Protein AF-A0A7K2F268-F1 (afdb_monomer)

Nearest PDB structures (foldseek):
  8ova-assembly1_BL  TM=4.235E-01  e=3.526E+00  Trypanosoma brucei brucei
  8y0w-assembly1_LJ  TM=3.887E-01  e=3.322E+00  Homo sapiens
  7qep-assembly1_M1  TM=4.350E-01  e=7.632E+00  Encephalitozoon cuniculi GB-M1
  6uz7-assembly1_AJ  TM=4.025E-01  e=7.632E+00  Kluyveromyces lactis
  1hwu-assembly3_B  TM=3.675E-01  e=5.671E+00  Herbaspirillum seropedicae

Radius of gyration: 14.73 Å; Cα contacts (8 Å, |Δi|>4): 148; chains: 1; bounding box: 35×38×29 Å

Sequence (101 aa):
AANATMVDSDNVLLLRGPGFTPPPGAGEVFATVCHPADAAAFDAYAARHLGPGHALHRTEHAENDFPRLPVRTGEDARVWFGPAEPPPWPTRRLRLEPVMP

Mean predicted aligned error: 6.19 Å

Secondary structure (DSSP, 8-state):
---GGGTT-S-B--EE-PPP-PPTT-S-EEEEEE--S-HHHHHHHHHHH--GGG--EEE-------TTS-B-SS---EEEES--PPPSS-EEEEEE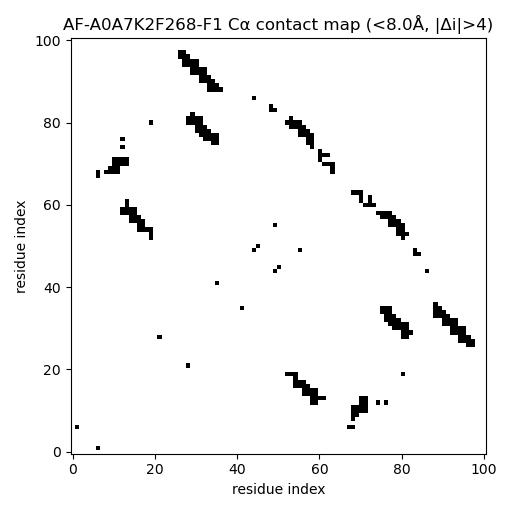-----

Solvent-accessible surface area (backbone atoms only — not comparable to full-atom values): 6400 Å² total; per-residue (Å²): 133,82,59,77,78,59,71,80,37,84,64,42,74,48,69,48,57,58,84,76,81,77,63,90,86,62,76,63,46,44,38,37,40,30,48,58,95,45,70,68,64,45,51,59,48,37,74,75,57,54,59,80,89,26,25,61,25,35,52,47,88,59,86,59,88,53,94,82,43,53,41,57,74,93,66,61,45,36,37,31,37,61,91,62,77,84,67,97,49,66,68,48,78,42,83,45,69,80,79,80,131

Foldseek 3Di:
DDDPVQLPAQEDFDKDWDDADDDPPPQKKKKKKFFDPDDVLVVVQCVVWPDVNFGKIWTDQDADPDPRYGYDHPTIMIMTIDDTDDDPTDMDMDIDGDDDD

pLDDT: mean 84.91, std 13.16, range [46.75, 97.81]

Structure (mmCIF, N/CA/C/O backbone):
data_AF-A0A7K2F268-F1
#
_entry.id   AF-A0A7K2F268-F1
#
loop_
_atom_site.group_PDB
_atom_site.id
_atom_site.type_symbol
_atom_site.label_atom_id
_atom_site.label_alt_id
_atom_site.label_comp_id
_atom_site.label_asym_id
_atom_site.label_entity_id
_atom_site.label_seq_id
_atom_site.pdbx_PDB_ins_code
_atom_site.Cartn_x
_atom_site.Cartn_y
_atom_site.Cartn_z
_atom_site.occupancy
_atom_site.B_iso_or_equiv
_atom_site.auth_seq_id
_atom_site.auth_comp_id
_atom_site.auth_asym_id
_atom_site.auth_atom_id
_atom_site.pdbx_PDB_model_num
ATOM 1 N N . ALA A 1 1 ? -7.107 -22.234 7.110 1.00 46.75 1 ALA A N 1
ATOM 2 C CA . ALA A 1 1 ? -6.900 -21.824 8.515 1.00 46.75 1 ALA A CA 1
ATOM 3 C C . ALA A 1 1 ? -6.101 -20.523 8.528 1.00 46.75 1 ALA A C 1
ATOM 5 O O . ALA A 1 1 ? -5.337 -20.309 7.598 1.00 46.75 1 ALA A O 1
ATOM 6 N N . ALA A 1 2 ? -6.307 -19.659 9.524 1.00 51.75 2 ALA A N 1
ATOM 7 C CA . ALA A 1 2 ? -5.496 -18.461 9.757 1.00 51.75 2 ALA A CA 1
ATOM 8 C C . ALA A 1 2 ? -4.066 -18.857 10.195 1.00 51.75 2 ALA A C 1
ATOM 10 O O . ALA A 1 2 ? -3.932 -19.822 10.946 1.00 51.75 2 ALA A O 1
ATOM 11 N N . ASN A 1 3 ? -3.020 -18.149 9.743 1.00 50.66 3 ASN A N 1
ATOM 12 C CA . ASN A 1 3 ? -1.640 -18.378 10.205 1.00 50.66 3 ASN A CA 1
ATOM 13 C C . ASN A 1 3 ? -1.541 -18.188 11.729 1.00 50.66 3 ASN A C 1
ATOM 15 O O . ASN A 1 3 ? -2.191 -17.297 12.269 1.00 50.66 3 ASN A O 1
ATOM 19 N N . ALA A 1 4 ? -0.711 -18.985 12.413 1.00 57.06 4 ALA A N 1
ATOM 20 C CA . ALA A 1 4 ? -0.579 -18.950 13.877 1.00 57.06 4 ALA A CA 1
ATOM 21 C C . ALA A 1 4 ? -0.228 -17.547 14.416 1.00 57.06 4 ALA A C 1
ATOM 23 O O . ALA A 1 4 ? -0.809 -17.113 15.401 1.00 57.06 4 ALA A O 1
ATOM 24 N N . THR A 1 5 ? 0.610 -16.785 13.705 1.00 58.88 5 THR A N 1
ATOM 25 C CA . THR A 1 5 ? 0.953 -15.387 14.038 1.00 58.88 5 THR A CA 1
ATOM 26 C C . THR A 1 5 ? -0.238 -14.425 13.966 1.00 58.88 5 THR A C 1
ATOM 28 O O . THR A 1 5 ? -0.237 -13.388 14.619 1.00 58.88 5 THR A O 1
ATOM 31 N N . MET A 1 6 ? -1.272 -14.744 13.182 1.00 62.31 6 MET A N 1
ATOM 32 C CA . MET A 1 6 ? -2.467 -13.900 13.103 1.00 62.31 6 MET A CA 1
ATOM 33 C C . MET A 1 6 ? -3.362 -14.048 14.334 1.00 62.31 6 MET A C 1
ATOM 35 O O . MET A 1 6 ? -4.213 -13.196 14.532 1.00 62.31 6 MET A O 1
ATOM 39 N N . VAL A 1 7 ? -3.206 -15.097 15.149 1.00 62.34 7 VAL A N 1
ATOM 40 C CA . VAL A 1 7 ? -4.063 -15.331 16.326 1.00 62.34 7 VAL A CA 1
ATOM 41 C C . VAL A 1 7 ? -3.756 -14.350 17.462 1.00 62.34 7 VAL A C 1
ATOM 43 O O . VAL A 1 7 ? -4.671 -13.983 18.189 1.00 62.34 7 VAL A O 1
ATOM 46 N N . ASP A 1 8 ? -2.517 -13.863 17.554 1.00 63.56 8 ASP A N 1
ATOM 47 C CA . ASP A 1 8 ? -2.082 -12.897 18.577 1.00 63.56 8 ASP A CA 1
ATOM 48 C C . ASP A 1 8 ? -2.311 -11.427 18.159 1.00 63.56 8 ASP A C 1
ATOM 50 O O . ASP A 1 8 ? -1.786 -10.502 18.775 1.00 63.56 8 ASP A O 1
ATOM 54 N N . SER A 1 9 ? -3.041 -11.185 17.064 1.00 66.62 9 SER A N 1
ATOM 55 C CA . SER A 1 9 ? -3.309 -9.834 16.560 1.00 66.62 9 SER A CA 1
ATOM 56 C C . SER A 1 9 ? -4.660 -9.327 17.048 1.00 66.62 9 SER A C 1
ATOM 58 O O . SER A 1 9 ? -5.696 -9.697 16.509 1.00 66.62 9 SER A O 1
ATOM 60 N N . ASP A 1 10 ? -4.655 -8.407 18.009 1.00 66.44 10 ASP A N 1
ATOM 61 C CA . ASP A 1 10 ? -5.903 -7.880 18.577 1.00 66.44 10 ASP A CA 1
ATOM 62 C C . ASP A 1 10 ? -6.699 -6.997 17.602 1.00 66.44 10 ASP A C 1
ATOM 64 O O . ASP A 1 10 ? -7.903 -6.833 17.770 1.00 66.44 10 ASP A O 1
ATOM 68 N N . ASN A 1 11 ? -6.045 -6.403 16.591 1.00 70.69 11 ASN A N 1
ATOM 69 C CA . ASN A 1 11 ? -6.687 -5.537 15.597 1.00 70.69 11 ASN A CA 1
ATOM 70 C C . ASN A 1 11 ? -5.915 -5.484 14.278 1.00 70.69 11 ASN A C 1
ATOM 72 O O . ASN A 1 11 ? -4.724 -5.154 14.258 1.00 70.69 11 ASN A O 1
ATOM 76 N N . VAL A 1 12 ? -6.621 -5.652 13.162 1.00 79.69 12 VAL A N 1
ATOM 77 C CA . VAL A 1 12 ? -6.022 -5.691 11.819 1.00 79.69 12 VAL A CA 1
ATOM 78 C C . VAL A 1 12 ? -6.564 -4.586 10.907 1.00 79.69 12 VAL A C 1
ATOM 80 O O . VAL A 1 12 ? -7.650 -4.051 11.128 1.00 79.69 12 VAL A O 1
ATOM 83 N N . LEU A 1 13 ? -5.789 -4.232 9.880 1.00 86.06 13 LEU A N 1
ATOM 84 C CA . LEU A 1 13 ? -6.235 -3.403 8.759 1.00 86.06 13 LEU A CA 1
ATOM 85 C C . LEU A 1 13 ? -6.366 -4.291 7.529 1.00 86.06 13 LEU A C 1
ATOM 87 O O . LEU A 1 13 ? -5.424 -5.007 7.184 1.00 86.06 13 LEU A O 1
ATOM 91 N N . LEU A 1 14 ? -7.514 -4.228 6.860 1.00 87.00 14 LEU A N 1
ATOM 92 C CA . LEU A 1 14 ? -7.679 -4.881 5.571 1.00 87.00 14 LEU A CA 1
ATOM 93 C C . LEU A 1 14 ? -7.005 -4.026 4.497 1.00 87.00 14 LEU A C 1
ATOM 95 O O . LEU A 1 14 ? -7.277 -2.833 4.390 1.00 87.00 14 LEU A O 1
ATOM 99 N N . LEU A 1 15 ? -6.118 -4.636 3.713 1.00 91.50 15 LEU A N 1
ATOM 100 C CA . LEU A 1 15 ? -5.386 -3.968 2.644 1.00 91.50 15 LEU A CA 1
ATOM 101 C C . LEU A 1 15 ? -5.746 -4.579 1.293 1.00 91.50 15 LEU A C 1
ATOM 103 O O . LEU A 1 15 ? -5.703 -5.797 1.123 1.00 91.50 15 LEU A O 1
ATOM 107 N N . ARG A 1 16 ? -6.006 -3.719 0.309 1.00 92.62 16 ARG A N 1
ATOM 108 C CA . ARG A 1 16 ? -6.245 -4.096 -1.082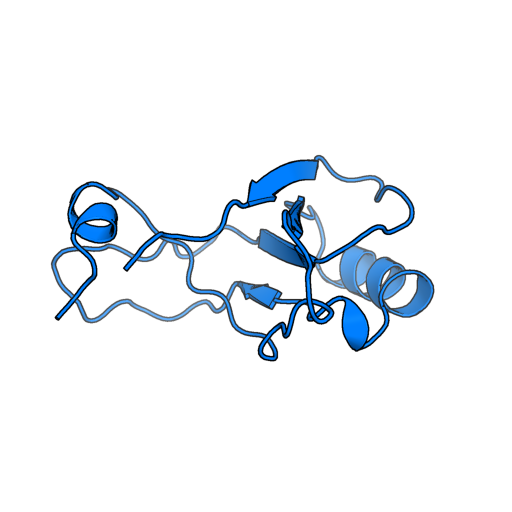 1.00 92.62 16 ARG A CA 1
ATOM 109 C C . ARG A 1 16 ? -5.171 -3.510 -1.983 1.00 92.62 16 ARG A C 1
ATOM 111 O O . ARG A 1 16 ? -4.906 -2.308 -1.960 1.00 92.62 16 ARG A O 1
ATOM 118 N N . GLY A 1 17 ? -4.557 -4.362 -2.790 1.00 94.12 17 GLY A N 1
ATOM 119 C CA . GLY A 1 17 ? -3.486 -3.996 -3.707 1.00 94.12 17 GLY A CA 1
ATOM 120 C C . GLY A 1 17 ? -3.103 -5.163 -4.615 1.00 94.12 17 GLY A C 1
ATOM 121 O O . GLY A 1 17 ? -3.643 -6.263 -4.469 1.00 94.12 17 GLY A O 1
ATOM 122 N N . PRO A 1 18 ? -2.214 -4.931 -5.590 1.00 95.31 18 PRO A N 1
ATOM 123 C CA . PRO A 1 18 ? -1.672 -5.998 -6.418 1.00 95.31 18 PRO A CA 1
ATOM 124 C C . PRO A 1 18 ? -0.687 -6.853 -5.611 1.00 95.31 18 PRO A C 1
ATOM 126 O O . PRO A 1 18 ? -0.037 -6.365 -4.690 1.00 95.31 18 PRO A O 1
ATOM 129 N N . GLY A 1 19 ? -0.515 -8.117 -6.001 1.00 92.50 19 GLY A N 1
ATOM 130 C CA . GLY A 1 19 ? 0.534 -8.956 -5.427 1.00 92.50 19 GLY A CA 1
ATOM 131 C C . GLY A 1 19 ? 1.925 -8.363 -5.674 1.00 92.50 19 GLY A C 1
ATOM 132 O O . GLY A 1 19 ? 2.209 -7.861 -6.762 1.00 92.50 19 GLY A O 1
ATOM 133 N N . PHE A 1 20 ? 2.795 -8.434 -4.667 1.00 92.00 20 PHE A N 1
ATOM 134 C CA . PHE A 1 20 ? 4.204 -8.084 -4.811 1.00 92.00 20 PHE A CA 1
ATOM 135 C C . PHE A 1 20 ? 5.032 -9.345 -5.059 1.00 92.00 20 PHE A C 1
ATOM 137 O O . PHE A 1 20 ? 4.971 -10.298 -4.283 1.00 92.00 20 PHE A O 1
ATOM 144 N N . THR A 1 21 ? 5.830 -9.340 -6.125 1.00 90.25 21 THR A N 1
ATOM 145 C CA . THR A 1 21 ? 6.812 -10.393 -6.394 1.00 90.25 21 THR A CA 1
ATOM 146 C C . THR A 1 21 ? 8.207 -9.818 -6.178 1.00 90.25 21 THR A C 1
ATOM 148 O O . THR A 1 21 ? 8.622 -8.952 -6.954 1.00 90.25 21 THR A O 1
ATOM 1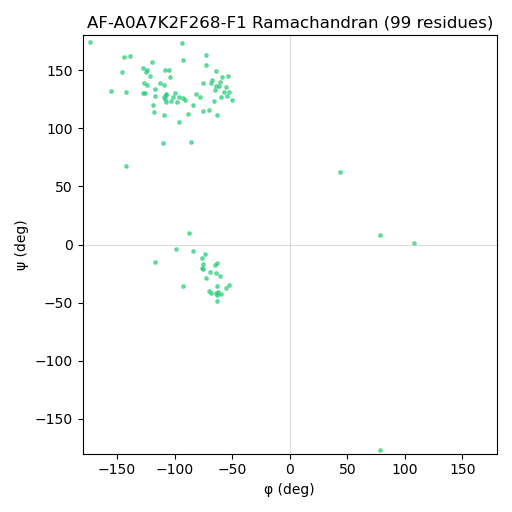51 N N . PRO A 1 22 ? 8.940 -10.259 -5.140 1.00 87.50 22 PRO A N 1
ATOM 152 C CA . PRO A 1 22 ? 10.309 -9.814 -4.954 1.00 87.50 22 PRO A CA 1
ATOM 153 C C . PRO A 1 22 ? 11.188 -10.291 -6.120 1.00 87.50 22 PRO A C 1
ATOM 155 O O . PRO A 1 22 ? 10.934 -11.360 -6.685 1.00 87.50 22 PRO A O 1
ATOM 158 N N . PRO A 1 23 ? 12.239 -9.534 -6.481 1.00 86.00 23 PRO A N 1
ATOM 159 C CA . 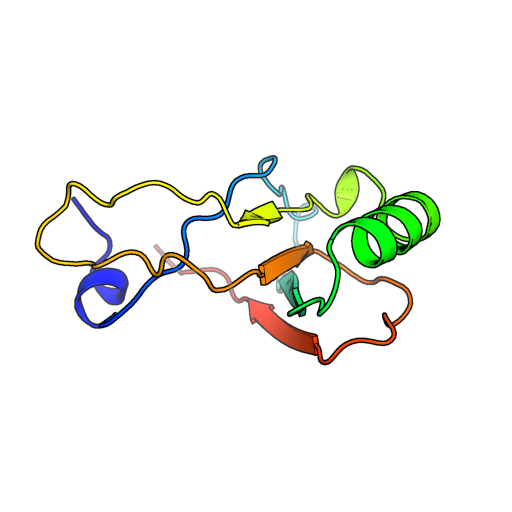PRO A 1 23 ? 13.217 -9.991 -7.457 1.00 86.00 23 PRO A CA 1
ATOM 160 C C . PRO A 1 23 ? 13.804 -11.360 -7.068 1.00 86.00 23 PRO A C 1
ATOM 162 O O . PRO A 1 23 ? 14.004 -11.617 -5.875 1.00 86.00 23 PRO A O 1
ATOM 165 N N . PRO A 1 24 ? 14.120 -12.235 -8.041 1.00 87.12 24 PRO A N 1
ATOM 166 C CA . PRO A 1 24 ? 14.765 -13.512 -7.758 1.00 87.12 24 PRO A CA 1
ATOM 167 C C . PRO A 1 24 ? 16.032 -13.331 -6.913 1.00 87.12 24 PRO A C 1
ATOM 169 O O . PRO A 1 24 ? 16.876 -12.493 -7.224 1.00 87.12 24 PRO A O 1
ATOM 172 N N . GLY A 1 25 ? 16.160 -14.117 -5.842 1.00 84.81 25 GLY A N 1
ATOM 173 C CA . GLY A 1 25 ? 17.311 -14.052 -4.935 1.00 84.81 25 GLY A CA 1
ATOM 174 C C . GLY A 1 25 ? 17.289 -12.894 -3.929 1.00 84.81 25 GLY A C 1
ATOM 175 O O . GLY A 1 25 ? 18.283 -12.694 -3.235 1.00 84.81 25 GLY A O 1
ATOM 176 N N . ALA A 1 26 ? 16.192 -12.137 -3.815 1.00 84.19 26 ALA A N 1
ATOM 177 C CA . ALA A 1 26 ? 16.047 -11.142 -2.756 1.00 84.19 26 ALA A CA 1
ATOM 178 C C . ALA A 1 26 ? 16.048 -11.820 -1.373 1.00 84.19 26 ALA A C 1
ATOM 180 O O . ALA A 1 26 ? 15.108 -12.529 -1.020 1.00 84.19 26 ALA A O 1
ATOM 181 N N . GLY A 1 27 ? 17.107 -11.592 -0.591 1.00 83.06 27 GLY A N 1
ATOM 182 C CA . GLY A 1 27 ? 17.204 -12.079 0.790 1.00 83.06 27 GLY A CA 1
ATOM 183 C C . GLY A 1 27 ? 16.364 -11.274 1.785 1.00 83.06 27 GLY A C 1
ATOM 184 O O . GLY A 1 27 ? 16.041 -11.775 2.855 1.00 83.06 27 GLY A O 1
ATOM 185 N N . GLU A 1 28 ? 15.992 -10.043 1.427 1.00 86.81 28 GLU A N 1
ATOM 186 C CA . GLU A 1 28 ? 15.195 -9.132 2.251 1.00 86.81 28 GLU A CA 1
ATOM 187 C C . GLU A 1 28 ? 14.286 -8.279 1.364 1.00 86.81 28 GLU A C 1
ATOM 189 O O . GLU A 1 28 ? 14.642 -7.915 0.238 1.00 86.81 28 GLU A O 1
ATOM 194 N N . VAL A 1 29 ? 13.119 -7.916 1.893 1.00 91.12 29 VAL A N 1
ATOM 195 C CA . VAL A 1 29 ? 12.177 -6.999 1.245 1.00 91.12 29 VAL A CA 1
ATOM 196 C C . VAL A 1 29 ? 11.885 -5.840 2.186 1.00 91.12 29 VAL A C 1
ATOM 198 O O . VAL A 1 29 ? 11.653 -6.038 3.373 1.00 91.12 29 VAL A O 1
ATOM 201 N N . PHE A 1 30 ? 11.852 -4.616 1.660 1.00 93.38 30 PHE A N 1
ATOM 202 C CA . PHE A 1 30 ? 11.400 -3.461 2.429 1.00 93.38 30 PHE A CA 1
ATOM 203 C C . PHE A 1 30 ? 9.963 -3.113 2.078 1.00 93.38 30 PHE A C 1
ATOM 205 O O . PHE A 1 30 ? 9.645 -2.941 0.901 1.00 93.38 30 PHE A O 1
ATOM 212 N N . ALA A 1 31 ? 9.138 -2.947 3.106 1.00 96.06 31 ALA A N 1
ATOM 213 C CA . ALA A 1 31 ? 7.809 -2.370 2.999 1.00 96.06 31 ALA A CA 1
ATOM 214 C C . ALA A 1 31 ? 7.784 -1.023 3.723 1.00 96.06 31 ALA A C 1
ATOM 216 O O . ALA A 1 31 ? 8.353 -0.880 4.804 1.00 96.06 31 ALA A O 1
ATOM 217 N N . THR A 1 32 ? 7.123 -0.032 3.145 1.00 97.19 32 THR A N 1
ATOM 218 C CA . THR A 1 32 ? 6.864 1.247 3.805 1.00 97.19 32 THR A CA 1
ATOM 219 C C . THR A 1 32 ? 5.391 1.324 4.142 1.00 97.19 32 THR A C 1
ATOM 221 O O . THR A 1 32 ? 4.558 1.161 3.257 1.00 97.19 32 THR A O 1
ATOM 224 N N . VAL A 1 33 ? 5.083 1.573 5.412 1.00 95.88 33 VAL A N 1
ATOM 225 C CA . VAL A 1 33 ? 3.738 1.871 5.906 1.00 95.88 33 VAL A CA 1
ATOM 226 C C . VAL A 1 33 ? 3.639 3.375 6.106 1.00 95.88 33 VAL A C 1
ATOM 228 O O . VAL A 1 33 ? 4.478 3.969 6.782 1.00 95.88 33 VAL A O 1
ATOM 231 N N . CYS A 1 34 ? 2.626 3.992 5.518 1.00 96.06 34 CYS A N 1
ATOM 232 C CA . CYS A 1 34 ? 2.345 5.417 5.612 1.00 96.06 34 CYS A CA 1
ATOM 233 C C . CYS A 1 34 ? 0.906 5.622 6.066 1.00 96.06 34 CYS A C 1
ATOM 235 O O . CYS A 1 34 ? 0.005 4.964 5.549 1.00 96.06 34 CYS A O 1
ATOM 237 N N . HIS A 1 35 ? 0.695 6.586 6.956 1.00 93.69 35 HIS A N 1
ATOM 238 C CA . HIS A 1 35 ? -0.635 7.033 7.365 1.00 93.69 35 HIS A CA 1
ATOM 239 C C . HIS A 1 35 ? -0.858 8.443 6.814 1.00 93.69 35 HIS A C 1
ATOM 241 O O . HIS A 1 35 ? -0.471 9.421 7.462 1.00 93.69 35 HIS A O 1
ATOM 247 N N . PRO A 1 36 ? -1.367 8.577 5.575 1.00 92.75 36 PRO A N 1
ATOM 248 C CA . PRO A 1 36 ? -1.629 9.890 5.012 1.00 92.75 36 PRO A CA 1
ATOM 249 C C . PRO A 1 36 ? -2.789 10.560 5.751 1.00 92.75 36 PRO A C 1
ATOM 251 O O . PRO A 1 36 ? -3.792 9.922 6.052 1.00 92.75 36 PRO A O 1
ATOM 254 N N . ALA A 1 37 ? -2.663 11.861 6.008 1.00 88.62 37 ALA A N 1
ATOM 255 C CA . ALA A 1 37 ? -3.751 12.649 6.594 1.00 88.62 37 ALA A CA 1
ATOM 256 C C . ALA A 1 37 ? -4.863 12.970 5.577 1.00 88.62 37 ALA A C 1
ATOM 258 O O . ALA A 1 37 ? -5.981 13.283 5.971 1.00 88.62 37 ALA A O 1
ATOM 259 N N . ASP A 1 38 ? -4.544 12.916 4.281 1.00 90.94 38 ASP A N 1
ATOM 260 C CA . ASP A 1 38 ? -5.462 13.214 3.186 1.00 90.94 38 ASP A CA 1
ATOM 261 C C . ASP A 1 38 ? -5.223 12.262 2.005 1.00 90.94 38 ASP A C 1
ATOM 263 O O . ASP A 1 38 ? -4.086 12.058 1.563 1.00 90.94 38 ASP A O 1
ATOM 267 N N . ALA A 1 39 ? -6.304 11.669 1.495 1.00 90.00 39 ALA A N 1
ATOM 268 C CA . ALA A 1 39 ? -6.233 10.673 0.432 1.00 90.00 39 ALA A CA 1
ATOM 269 C C . ALA A 1 39 ? -5.824 11.287 -0.916 1.00 90.00 39 ALA A C 1
ATOM 271 O O . ALA A 1 39 ? -5.006 10.698 -1.624 1.00 90.00 39 ALA A O 1
ATOM 272 N N . ALA A 1 40 ? -6.333 12.476 -1.250 1.00 93.62 40 ALA A N 1
ATOM 273 C CA . ALA A 1 40 ? -6.061 13.122 -2.532 1.00 93.62 40 ALA A CA 1
ATOM 274 C C . ALA A 1 40 ? -4.595 13.568 -2.642 1.00 93.62 40 ALA A C 1
ATOM 276 O O . ALA A 1 40 ? -3.942 13.359 -3.667 1.00 93.62 40 ALA A 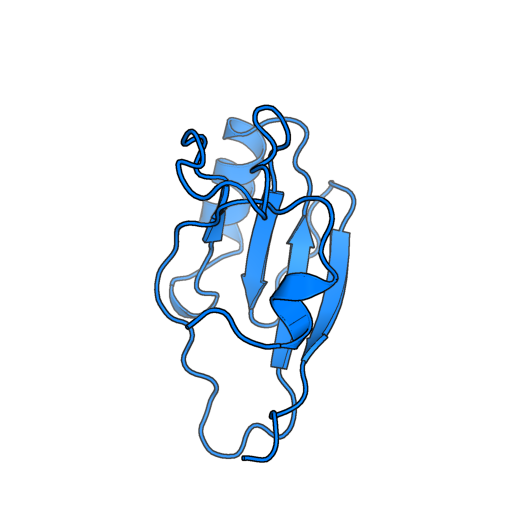O 1
ATOM 277 N N . ALA A 1 41 ? -4.046 14.125 -1.565 1.00 94.38 41 ALA A N 1
ATOM 278 C CA . ALA A 1 41 ? -2.642 14.482 -1.470 1.00 94.38 41 ALA A CA 1
ATOM 279 C C . ALA A 1 41 ? -1.748 13.240 -1.594 1.00 94.38 41 ALA A C 1
ATOM 281 O O . ALA A 1 41 ? -0.735 13.281 -2.299 1.00 94.38 41 ALA A O 1
ATOM 282 N N . PHE A 1 42 ? -2.133 12.119 -0.972 1.00 95.62 42 PHE A N 1
ATOM 283 C CA . PHE A 1 42 ? -1.408 10.864 -1.151 1.00 95.62 42 PHE A CA 1
ATOM 284 C C . PHE A 1 42 ? -1.464 10.369 -2.596 1.00 95.62 42 PHE A C 1
ATOM 286 O O . PHE A 1 42 ? -0.436 9.954 -3.122 1.00 95.62 42 PHE A O 1
ATOM 293 N N . ASP A 1 43 ? -2.619 10.426 -3.257 1.00 95.44 43 ASP A N 1
ATOM 294 C CA . ASP A 1 43 ? -2.737 9.994 -4.651 1.00 95.44 43 ASP A CA 1
ATOM 295 C C . ASP A 1 43 ? -1.872 10.851 -5.590 1.00 95.44 43 ASP A C 1
ATOM 297 O O . ASP A 1 43 ? -1.238 10.310 -6.498 1.00 95.44 43 ASP A O 1
ATOM 301 N N . ALA A 1 44 ? -1.744 12.157 -5.328 1.00 96.19 44 ALA A N 1
ATOM 302 C CA . ALA A 1 44 ? -0.827 13.033 -6.059 1.00 96.19 44 ALA A CA 1
ATOM 303 C C . ALA A 1 44 ? 0.652 12.653 -5.850 1.00 96.19 44 ALA A C 1
ATOM 305 O O . ALA A 1 44 ? 1.430 12.643 -6.807 1.00 96.19 44 ALA A O 1
ATOM 306 N N . TYR A 1 45 ? 1.045 12.308 -4.620 1.00 96.69 45 TYR A N 1
ATOM 307 C CA . TYR A 1 45 ? 2.373 11.756 -4.336 1.00 96.69 45 TYR A CA 1
ATOM 308 C C . TYR A 1 45 ? 2.567 10.405 -5.049 1.00 96.69 45 TYR A C 1
ATOM 310 O O . TYR A 1 45 ? 3.547 10.208 -5.766 1.00 96.69 45 TYR A O 1
ATOM 318 N N . ALA A 1 46 ? 1.612 9.484 -4.929 1.00 96.81 46 ALA A N 1
ATOM 319 C CA . ALA A 1 46 ? 1.705 8.151 -5.511 1.00 96.81 46 ALA A CA 1
ATOM 320 C C . ALA A 1 46 ? 1.853 8.210 -7.036 1.00 96.81 46 ALA A C 1
ATOM 322 O O . ALA A 1 46 ? 2.716 7.533 -7.583 1.00 96.81 46 ALA A O 1
ATOM 323 N N . ALA A 1 47 ? 1.097 9.075 -7.715 1.00 96.69 47 ALA A N 1
ATOM 324 C CA . ALA A 1 47 ? 1.195 9.259 -9.161 1.00 96.69 47 ALA A CA 1
ATOM 325 C C . ALA A 1 47 ? 2.586 9.724 -9.632 1.00 96.69 47 ALA A C 1
ATOM 327 O O . ALA A 1 47 ? 2.972 9.456 -10.769 1.00 96.69 47 ALA A O 1
ATOM 328 N N . ARG A 1 48 ? 3.338 10.426 -8.776 1.00 97.12 48 ARG A N 1
ATOM 329 C CA . ARG A 1 48 ? 4.668 10.966 -9.095 1.00 97.12 48 ARG A CA 1
ATOM 330 C C . ARG A 1 48 ? 5.801 10.022 -8.711 1.00 97.12 48 ARG A C 1
ATOM 332 O O . ARG A 1 48 ? 6.804 9.975 -9.415 1.00 97.12 48 ARG A O 1
ATOM 339 N N . HIS A 1 49 ? 5.650 9.300 -7.603 1.00 97.25 49 HIS A N 1
ATOM 340 C CA . HIS A 1 49 ? 6.761 8.595 -6.957 1.00 97.25 49 HIS A CA 1
ATOM 341 C C . HIS A 1 49 ? 6.582 7.073 -6.920 1.00 97.25 49 HIS A C 1
ATOM 343 O O . HIS A 1 49 ? 7.555 6.357 -6.698 1.00 97.25 49 HIS A O 1
ATOM 349 N N . LEU A 1 50 ? 5.371 6.556 -7.160 1.00 97.00 50 LEU A N 1
ATOM 350 C CA . LEU A 1 50 ? 5.066 5.129 -7.085 1.00 97.00 50 LEU A CA 1
ATOM 351 C C . LEU A 1 50 ? 4.603 4.583 -8.442 1.00 97.00 50 LEU A C 1
ATOM 353 O O . LEU A 1 50 ? 3.528 4.894 -8.943 1.00 97.00 50 LEU A O 1
ATOM 357 N N . GLY A 1 51 ? 5.417 3.699 -9.018 1.00 95.38 51 GLY A N 1
ATOM 358 C CA . GLY A 1 51 ? 5.049 2.881 -10.178 1.00 95.38 51 GLY A CA 1
ATOM 359 C C . GLY A 1 51 ? 4.487 1.497 -9.808 1.00 95.38 51 GLY A C 1
ATOM 360 O O . GLY A 1 51 ? 4.580 1.091 -8.647 1.00 95.38 51 GLY A O 1
ATOM 361 N N . PRO A 1 52 ? 3.998 0.715 -10.794 1.00 93.88 52 PRO A N 1
ATOM 362 C CA . PRO A 1 52 ? 3.409 -0.614 -10.578 1.00 93.88 52 PRO A CA 1
ATOM 363 C C . PRO A 1 52 ? 4.283 -1.589 -9.776 1.00 93.88 52 PRO A C 1
ATOM 365 O O . PRO A 1 52 ? 3.763 -2.357 -8.972 1.00 93.88 52 PRO A O 1
ATOM 368 N N . GLY A 1 53 ? 5.609 -1.524 -9.936 1.00 93.56 53 GLY A N 1
ATOM 369 C CA . GLY A 1 53 ? 6.556 -2.381 -9.210 1.00 93.56 53 GLY A CA 1
ATOM 370 C C . GLY A 1 53 ? 6.585 -2.168 -7.692 1.00 93.56 53 GLY A C 1
ATOM 371 O O . GLY A 1 53 ? 7.032 -3.051 -6.969 1.00 93.56 53 GLY A O 1
ATOM 372 N N . HIS A 1 54 ? 6.065 -1.042 -7.193 1.00 96.31 54 HIS A N 1
ATOM 373 C CA . HIS A 1 54 ? 5.934 -0.805 -5.754 1.00 96.31 54 HIS A CA 1
ATOM 374 C C . HIS A 1 54 ? 4.767 -1.576 -5.135 1.00 96.31 54 HIS A C 1
ATOM 376 O O . HIS A 1 54 ? 4.661 -1.618 -3.912 1.00 96.31 54 HIS A O 1
ATOM 382 N N . ALA A 1 55 ? 3.884 -2.147 -5.963 1.00 97.31 55 ALA A N 1
ATOM 383 C CA . ALA A 1 55 ? 2.701 -2.884 -5.541 1.00 97.31 55 ALA A CA 1
ATOM 384 C C . ALA A 1 55 ? 1.949 -2.172 -4.403 1.00 97.31 55 ALA A C 1
ATOM 386 O O . ALA A 1 55 ? 1.871 -2.653 -3.275 1.00 97.31 55 ALA A O 1
ATOM 387 N N . LEU A 1 56 ? 1.453 -0.967 -4.685 1.00 97.75 56 LEU A N 1
ATOM 388 C CA . LEU A 1 56 ? 0.794 -0.128 -3.690 1.00 97.75 56 LEU A CA 1
ATOM 389 C C . LEU A 1 56 ? -0.521 -0.759 -3.205 1.00 97.75 56 LEU A C 1
ATOM 391 O O . LEU A 1 56 ? -1.442 -0.984 -3.990 1.00 97.75 56 LEU A O 1
ATOM 395 N N . HIS A 1 57 ? -0.618 -0.955 -1.896 1.00 97.44 57 HIS A N 1
ATOM 396 C CA . HIS A 1 57 ? -1.810 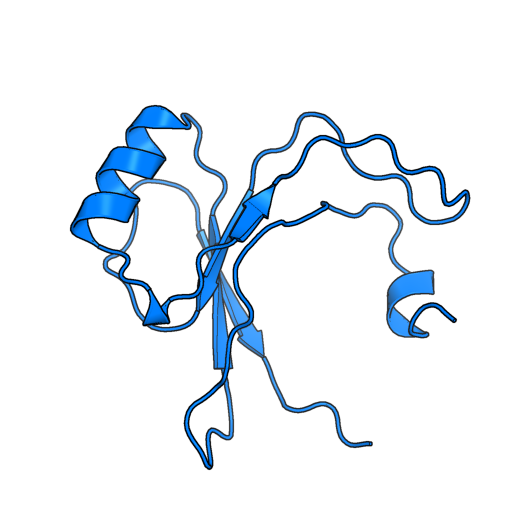-1.376 -1.176 1.00 97.44 57 HIS A CA 1
ATOM 397 C C . HIS A 1 57 ? -2.441 -0.194 -0.435 1.00 97.44 57 HIS A C 1
ATOM 399 O O . HIS A 1 57 ? -1.743 0.676 0.097 1.00 97.44 57 HIS A O 1
ATOM 405 N N . ARG A 1 58 ? -3.772 -0.180 -0.374 1.00 95.44 58 ARG A N 1
ATOM 406 C CA . ARG A 1 58 ? -4.578 0.813 0.347 1.00 95.44 58 ARG A CA 1
ATOM 407 C C . ARG A 1 58 ? -5.501 0.111 1.335 1.00 95.44 58 ARG A C 1
ATOM 409 O O . ARG A 1 58 ? -5.911 -1.015 1.060 1.00 95.44 58 ARG A O 1
ATOM 416 N N . THR A 1 59 ? -5.837 0.766 2.444 1.00 92.56 59 THR A N 1
ATOM 417 C CA . THR A 1 59 ? -6.894 0.261 3.326 1.00 92.56 59 THR A CA 1
ATOM 418 C C . THR A 1 59 ? -8.190 0.063 2.542 1.00 92.56 59 THR A C 1
ATOM 420 O O . THR A 1 59 ? -8.586 0.912 1.745 1.00 92.56 59 THR A O 1
ATOM 423 N N . GLU A 1 60 ? -8.846 -1.065 2.778 1.00 88.81 60 GLU A N 1
ATOM 424 C CA . GLU A 1 60 ? -10.223 -1.318 2.380 1.00 88.81 60 GLU A CA 1
ATOM 425 C C . GLU A 1 60 ? -11.095 -1.286 3.635 1.00 88.81 60 GLU A C 1
ATOM 427 O O . GLU A 1 60 ? -10.855 -2.014 4.598 1.00 88.81 60 GLU A O 1
ATOM 432 N N . HIS A 1 61 ? -12.104 -0.417 3.642 1.00 82.50 61 HIS A N 1
ATOM 433 C CA . HIS A 1 61 ? -13.070 -0.354 4.731 1.00 82.50 61 HIS A CA 1
ATOM 434 C C . HIS A 1 61 ? -14.184 -1.367 4.476 1.00 82.50 61 HIS A C 1
ATOM 436 O O . HIS A 1 61 ? -15.196 -1.051 3.855 1.00 82.50 61 HIS A O 1
ATOM 442 N N . ALA A 1 62 ? -13.969 -2.592 4.943 1.00 79.12 62 ALA A N 1
ATOM 443 C CA . ALA A 1 62 ? -14.980 -3.637 4.979 1.00 79.12 62 ALA A CA 1
ATOM 444 C C . ALA A 1 62 ? -15.184 -4.104 6.422 1.00 79.12 62 ALA A C 1
ATOM 446 O O . ALA A 1 62 ? -14.233 -4.148 7.209 1.00 79.12 62 ALA A O 1
ATOM 447 N N . GLU A 1 63 ? -16.423 -4.452 6.765 1.00 69.81 63 GLU A N 1
ATOM 448 C CA . GLU A 1 63 ? -16.700 -5.133 8.026 1.00 69.81 63 GLU A CA 1
ATOM 449 C C . GLU A 1 63 ? -16.024 -6.503 8.012 1.00 69.81 63 GLU A C 1
ATOM 451 O O . GLU A 1 63 ? -16.075 -7.222 7.012 1.00 69.81 63 GLU A O 1
ATOM 456 N N . ASN A 1 64 ? -15.380 -6.867 9.121 1.00 67.94 64 ASN A N 1
ATOM 457 C CA . ASN A 1 64 ? -14.887 -8.224 9.268 1.00 67.94 64 ASN A CA 1
ATO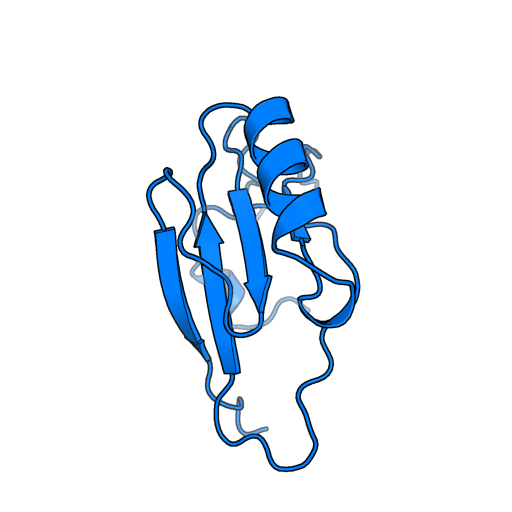M 458 C C . ASN A 1 64 ? -16.000 -9.131 9.786 1.00 67.94 64 ASN A C 1
ATOM 460 O O . ASN A 1 64 ? -16.484 -8.937 10.899 1.00 67.94 64 ASN A O 1
ATOM 464 N N . ASP A 1 65 ? -16.345 -10.158 9.018 1.00 70.19 65 ASP A N 1
ATOM 465 C CA . ASP A 1 65 ? -17.270 -11.214 9.429 1.00 70.19 65 ASP A CA 1
ATOM 466 C C . ASP A 1 65 ? -16.579 -12.332 10.238 1.00 70.19 65 ASP A C 1
ATOM 468 O O . ASP A 1 65 ? -17.247 -13.216 10.779 1.00 70.19 65 ASP A O 1
ATOM 472 N N . PHE A 1 66 ? -15.245 -12.287 10.379 1.00 65.19 66 PHE A N 1
ATOM 473 C CA . PHE A 1 66 ? -14.467 -13.259 11.142 1.00 65.19 66 PHE A CA 1
ATOM 474 C C . PHE A 1 66 ? -14.345 -12.869 12.634 1.00 65.19 66 PHE A C 1
ATOM 476 O O . PHE A 1 66 ? -13.594 -11.950 12.973 1.00 65.19 66 PHE A O 1
ATOM 483 N N . PRO A 1 67 ? -14.959 -13.613 13.579 1.00 63.44 67 PRO A N 1
ATOM 484 C CA . PRO A 1 67 ? -15.143 -13.164 14.969 1.00 63.44 67 PRO A CA 1
ATOM 485 C C . PRO A 1 67 ? -13.869 -12.921 15.787 1.00 63.44 67 PRO A C 1
ATOM 487 O O . PRO A 1 67 ? -13.939 -12.342 16.865 1.00 63.44 67 PRO A O 1
ATOM 490 N N . ARG A 1 68 ? -12.711 -13.419 15.335 1.00 69.31 68 ARG A N 1
ATOM 491 C CA . ARG A 1 68 ? -11.461 -13.392 16.113 1.00 69.31 68 ARG A CA 1
ATOM 492 C C . ARG A 1 68 ? -10.502 -12.258 15.748 1.00 69.31 68 ARG A C 1
ATOM 494 O O . ARG A 1 68 ? -9.463 -12.173 16.382 1.00 69.31 68 ARG A O 1
ATOM 501 N N . LEU A 1 69 ? -10.798 -11.437 14.734 1.00 69.06 69 LEU A N 1
ATOM 502 C CA . LEU A 1 69 ? -9.844 -10.433 14.233 1.00 69.06 69 LEU A CA 1
ATOM 503 C C . LEU A 1 69 ? -10.519 -9.116 13.836 1.00 69.06 69 LEU A C 1
ATOM 505 O O . LEU A 1 69 ? -10.559 -8.816 12.648 1.00 69.06 69 LEU A O 1
ATOM 509 N N . PRO A 1 70 ? -11.079 -8.316 14.756 1.00 69.88 70 PRO A N 1
ATOM 510 C CA . PRO A 1 70 ? -11.794 -7.097 14.375 1.00 69.88 70 PRO A CA 1
ATOM 511 C C . PRO A 1 70 ? -10.959 -6.223 13.413 1.00 69.88 70 PRO A C 1
ATOM 513 O O . PRO A 1 70 ? -9.799 -5.890 13.684 1.00 69.88 70 PRO A O 1
ATOM 516 N N . VAL A 1 71 ? -11.537 -5.903 12.246 1.00 74.12 71 VAL A N 1
ATOM 517 C CA . VAL A 1 71 ? -10.925 -4.980 11.278 1.00 74.12 71 VAL A CA 1
ATOM 518 C C . VAL A 1 71 ? -11.223 -3.561 11.732 1.00 74.12 71 VAL A C 1
ATOM 520 O O . VAL A 1 71 ? -12.373 -3.207 11.990 1.00 74.12 71 VAL A O 1
ATOM 523 N N . ARG A 1 72 ? -10.183 -2.732 11.810 1.00 71.19 72 ARG A N 1
ATOM 524 C CA . ARG A 1 72 ? -10.334 -1.312 12.122 1.00 71.19 72 ARG A CA 1
ATOM 525 C C . ARG A 1 72 ? -10.989 -0.576 10.958 1.00 71.19 72 ARG A C 1
ATOM 527 O O . ARG A 1 72 ? -10.408 -0.432 9.884 1.00 71.19 72 ARG A O 1
ATOM 534 N N . THR A 1 73 ? -12.179 -0.047 11.207 1.00 66.50 73 THR A N 1
ATOM 535 C CA . THR A 1 73 ? -12.848 0.928 10.343 1.00 66.50 73 THR A CA 1
ATOM 536 C C . THR A 1 73 ? -12.465 2.336 10.805 1.00 66.50 73 THR A C 1
ATOM 538 O O . THR A 1 73 ? -12.653 2.661 11.975 1.00 66.50 73 THR A O 1
ATOM 541 N N . GLY A 1 74 ? -11.917 3.170 9.915 1.00 75.69 74 GLY A N 1
ATOM 542 C CA . GLY A 1 74 ? -11.573 4.571 10.215 1.00 75.69 74 GLY A CA 1
ATOM 543 C C . GLY A 1 74 ? -10.080 4.895 10.350 1.00 75.69 74 GLY A C 1
ATOM 544 O O . GLY A 1 74 ? -9.739 6.048 10.593 1.00 75.69 74 GLY A O 1
ATOM 545 N N . GLU A 1 75 ? -9.188 3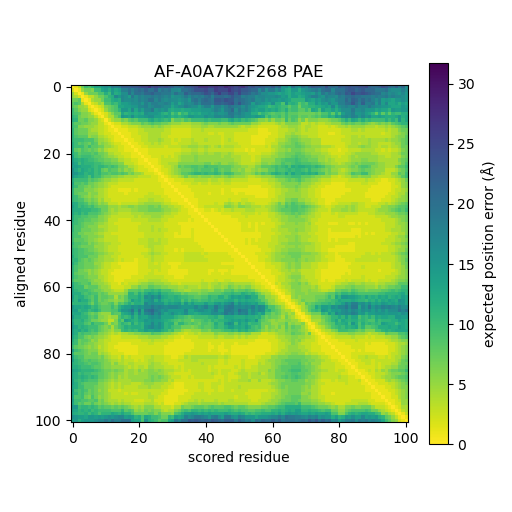.919 10.161 1.00 85.38 75 GLU A N 1
ATOM 546 C CA . GLU A 1 75 ? -7.750 4.168 10.015 1.00 85.38 75 GLU A CA 1
ATOM 547 C C . GLU A 1 75 ? -7.323 3.914 8.566 1.00 85.38 75 GLU A C 1
ATOM 549 O O . GLU A 1 75 ? -7.572 2.847 8.004 1.00 85.38 75 GLU A O 1
ATOM 554 N N . ASP A 1 76 ? -6.666 4.903 7.965 1.00 89.50 76 ASP A N 1
ATOM 555 C CA . ASP A 1 76 ? -6.172 4.836 6.597 1.00 89.50 76 ASP A CA 1
ATOM 556 C C . ASP A 1 76 ? -4.661 4.593 6.585 1.00 89.50 76 ASP A C 1
ATOM 558 O O . ASP A 1 76 ? -3.869 5.350 7.153 1.00 89.50 76 ASP A O 1
ATOM 562 N N . ALA A 1 77 ? -4.256 3.523 5.911 1.00 93.69 77 ALA A N 1
ATOM 563 C CA . ALA A 1 77 ? -2.868 3.164 5.708 1.00 93.69 77 ALA A CA 1
ATOM 564 C C . ALA A 1 77 ? -2.596 2.942 4.221 1.00 93.69 77 ALA A C 1
ATOM 566 O O . ALA A 1 77 ? -3.467 2.583 3.417 1.00 93.69 77 ALA A O 1
ATOM 567 N N . ARG A 1 78 ? -1.348 3.184 3.844 1.00 96.50 78 ARG A N 1
ATOM 568 C CA . ARG A 1 78 ? -0.799 2.911 2.522 1.00 96.50 78 ARG A CA 1
ATOM 569 C C . ARG A 1 78 ? 0.451 2.082 2.717 1.00 96.50 78 ARG A C 1
ATOM 571 O O . ARG A 1 78 ? 1.295 2.438 3.538 1.00 96.50 78 ARG A O 1
ATOM 578 N N . VAL A 1 79 ? 0.556 0.986 1.976 1.00 97.25 79 VAL A N 1
ATOM 579 C CA . VAL A 1 79 ? 1.715 0.095 2.043 1.00 97.25 79 VAL A CA 1
ATOM 580 C C . VAL A 1 79 ? 2.283 -0.098 0.654 1.00 97.25 79 VAL A C 1
ATOM 582 O O . VAL A 1 79 ? 1.545 -0.396 -0.277 1.00 97.25 79 VAL A O 1
ATOM 585 N N . TRP A 1 80 ? 3.588 0.068 0.499 1.00 97.81 80 TRP A N 1
ATOM 586 C CA . TRP A 1 80 ? 4.268 -0.226 -0.759 1.00 97.81 80 TRP A CA 1
ATOM 587 C C . TRP A 1 80 ? 5.649 -0.814 -0.511 1.00 97.81 80 TRP A C 1
ATOM 589 O O . TRP A 1 80 ? 6.210 -0.685 0.578 1.00 97.81 80 TRP A O 1
ATOM 599 N N . PHE A 1 81 ? 6.194 -1.456 -1.534 1.00 96.44 81 PHE A N 1
ATOM 600 C CA . PHE A 1 81 ? 7.457 -2.171 -1.474 1.00 96.44 81 PHE A CA 1
ATOM 601 C C . PHE A 1 81 ? 8.557 -1.437 -2.227 1.00 96.44 81 PHE A C 1
ATOM 603 O O . PHE A 1 81 ? 8.308 -0.749 -3.216 1.00 96.44 81 PHE A O 1
ATOM 610 N N . GLY A 1 82 ? 9.790 -1.623 -1.765 1.00 92.38 82 GLY A N 1
ATOM 611 C CA . GLY A 1 82 ? 10.965 -1.021 -2.384 1.00 92.38 82 GLY A CA 1
ATOM 612 C C . GLY A 1 82 ? 11.167 0.459 -2.030 1.00 92.38 82 GLY A C 1
ATOM 613 O O . GLY A 1 82 ? 10.466 1.016 -1.179 1.00 92.38 82 GLY A O 1
ATOM 614 N N . PRO A 1 83 ? 12.199 1.089 -2.613 1.00 91.56 83 PRO A N 1
ATOM 615 C CA . PRO A 1 83 ? 12.533 2.481 -2.345 1.00 91.56 83 PRO A CA 1
ATOM 616 C C . PRO A 1 83 ? 11.560 3.430 -3.050 1.00 91.56 83 PRO A C 1
ATOM 618 O O . PRO A 1 83 ? 11.254 3.236 -4.216 1.00 91.56 83 PRO A O 1
ATOM 621 N N . ALA A 1 84 ? 11.157 4.498 -2.369 1.00 92.88 84 ALA A N 1
ATOM 622 C CA . ALA A 1 84 ? 10.468 5.640 -2.961 1.00 92.88 84 ALA A CA 1
ATOM 623 C C . ALA A 1 84 ? 11.025 6.929 -2.347 1.00 92.88 84 ALA A C 1
ATOM 625 O O . ALA A 1 84 ? 11.669 6.891 -1.292 1.00 92.88 84 ALA A O 1
ATOM 626 N N . GLU A 1 85 ? 10.787 8.061 -3.001 1.00 93.81 85 GLU A N 1
ATOM 627 C CA . GLU A 1 85 ? 11.112 9.364 -2.423 1.00 93.81 85 GLU A CA 1
ATOM 628 C C . GLU A 1 85 ? 10.300 9.569 -1.129 1.00 93.81 85 GLU A C 1
ATOM 630 O O . GLU A 1 85 ? 9.128 9.209 -1.111 1.00 93.81 85 GLU A O 1
ATOM 635 N N . PRO A 1 86 ? 10.872 10.077 -0.023 1.00 91.00 86 PRO A N 1
ATOM 636 C CA . PRO A 1 86 ? 10.144 10.148 1.242 1.00 91.00 86 PRO A CA 1
ATOM 637 C C . PRO A 1 86 ? 8.870 11.003 1.129 1.00 91.00 86 PRO A C 1
ATOM 639 O O . PRO A 1 86 ? 8.954 12.158 0.704 1.00 91.00 86 PRO A O 1
ATOM 642 N N . PRO A 1 87 ? 7.691 10.490 1.526 1.00 91.75 87 PRO A N 1
ATOM 643 C CA . PRO A 1 87 ? 6.489 11.307 1.563 1.00 91.75 87 PRO A CA 1
ATOM 644 C C . PRO A 1 87 ? 6.541 12.305 2.733 1.00 91.75 87 PRO A C 1
ATOM 646 O O . PRO A 1 87 ? 7.278 12.098 3.699 1.00 91.75 87 PRO A O 1
ATOM 649 N N . PRO A 1 88 ? 5.701 13.353 2.709 1.00 91.94 88 PRO A N 1
ATOM 650 C CA . PRO A 1 88 ? 5.619 14.333 3.794 1.00 91.94 88 PRO A CA 1
ATOM 651 C C . PRO A 1 88 ? 4.910 13.807 5.056 1.00 91.94 88 PRO A C 1
ATOM 653 O O . PRO A 1 88 ? 4.890 14.497 6.074 1.00 91.94 88 PRO A O 1
ATOM 656 N N . TRP A 1 89 ? 4.303 12.616 5.005 1.00 94.25 89 TRP A N 1
ATOM 657 C CA . TRP A 1 89 ? 3.607 12.003 6.142 1.00 94.25 89 TRP A CA 1
ATOM 658 C C . TRP A 1 89 ? 4.522 11.083 6.956 1.00 94.25 89 TRP A C 1
ATOM 660 O O . TRP A 1 89 ? 5.512 10.567 6.429 1.00 94.25 89 TRP A O 1
ATOM 670 N N . PRO A 1 90 ? 4.168 10.803 8.225 1.00 92.81 90 PRO A N 1
ATOM 671 C CA . PRO A 1 90 ? 4.854 9.793 9.013 1.00 92.81 90 PRO A CA 1
ATOM 672 C C . PRO A 1 90 ? 4.871 8.443 8.295 1.00 92.81 90 PRO A C 1
ATOM 674 O O . PRO A 1 90 ? 3.830 7.915 7.889 1.00 92.81 90 PRO A O 1
ATOM 677 N N . THR A 1 91 ? 6.067 7.872 8.177 1.00 94.81 91 THR A N 1
ATOM 678 C CA . THR A 1 91 ? 6.265 6.541 7.611 1.00 94.81 91 THR A CA 1
ATOM 679 C C . THR A 1 91 ? 7.011 5.640 8.572 1.00 94.81 91 THR A C 1
ATOM 681 O O . THR A 1 91 ? 7.866 6.071 9.347 1.00 94.81 91 THR A O 1
ATOM 684 N N . ARG A 1 92 ? 6.695 4.351 8.499 1.00 95.06 92 ARG A N 1
ATOM 685 C CA . ARG A 1 92 ? 7.458 3.285 9.131 1.00 95.06 92 ARG A CA 1
ATOM 686 C C . ARG A 1 92 ? 7.963 2.358 8.043 1.00 95.06 92 ARG A C 1
ATOM 688 O O .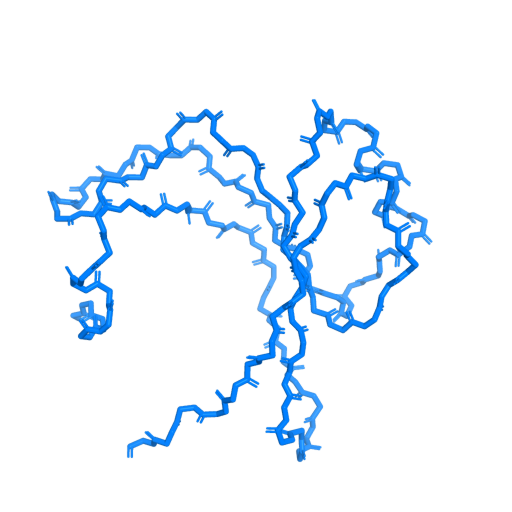 ARG A 1 92 ? 7.173 1.763 7.314 1.00 95.06 92 ARG A O 1
ATOM 695 N N . ARG A 1 93 ? 9.281 2.215 7.952 1.00 93.88 93 ARG A N 1
ATOM 696 C CA . ARG A 1 93 ? 9.912 1.252 7.052 1.00 93.88 93 ARG A CA 1
ATOM 697 C C . ARG A 1 93 ? 10.149 -0.056 7.797 1.00 93.88 93 ARG A C 1
ATOM 699 O O . ARG A 1 93 ? 10.749 -0.061 8.867 1.00 93.88 93 ARG A O 1
ATOM 706 N N . LEU A 1 94 ? 9.661 -1.147 7.227 1.00 93.12 94 LEU A N 1
ATOM 707 C CA . LEU A 1 94 ? 9.774 -2.503 7.741 1.00 93.12 94 LEU A CA 1
ATOM 708 C C . LEU A 1 94 ? 10.728 -3.293 6.852 1.00 93.12 94 LEU A C 1
ATOM 710 O O . LEU A 1 94 ? 10.660 -3.196 5.626 1.00 93.12 94 LEU A O 1
ATOM 714 N N . ARG A 1 95 ? 11.598 -4.079 7.480 1.00 92.12 95 ARG A N 1
ATOM 715 C CA . ARG A 1 95 ? 12.411 -5.100 6.822 1.00 92.12 95 ARG A CA 1
ATOM 716 C C . ARG A 1 95 ? 11.709 -6.440 7.009 1.00 92.12 95 ARG A C 1
ATOM 718 O O . ARG A 1 95 ? 11.421 -6.819 8.139 1.00 92.12 95 ARG A O 1
ATOM 725 N N . LEU A 1 96 ? 11.400 -7.105 5.906 1.00 87.81 96 LEU A N 1
ATOM 726 C CA . LEU A 1 96 ? 10.708 -8.384 5.864 1.00 87.81 96 LEU A CA 1
ATOM 727 C C . LEU A 1 96 ? 11.706 -9.469 5.476 1.00 87.81 96 LEU A C 1
ATOM 729 O O . LEU A 1 96 ? 12.422 -9.335 4.479 1.00 87.81 96 LEU A O 1
ATOM 733 N N . GLU A 1 97 ? 11.727 -10.531 6.269 1.00 81.50 97 GLU A N 1
ATOM 734 C CA . GLU A 1 97 ? 12.568 -11.703 6.055 1.00 81.50 97 GLU A CA 1
ATOM 735 C C . GLU A 1 97 ? 11.716 -12.861 5.517 1.00 81.50 97 GLU A C 1
ATOM 737 O O . GLU A 1 97 ? 10.518 -12.937 5.820 1.00 81.50 97 GLU A O 1
ATOM 742 N N . PRO A 1 98 ? 12.296 -13.763 4.709 1.00 72.62 98 PRO A N 1
ATOM 743 C CA . PRO A 1 98 ? 11.609 -14.971 4.281 1.00 72.62 98 PRO A CA 1
ATOM 744 C C . PRO A 1 98 ? 11.163 -15.801 5.488 1.00 72.62 98 PRO A C 1
ATOM 746 O O . PRO A 1 98 ? 11.957 -16.095 6.381 1.00 72.62 98 PRO A O 1
ATOM 749 N N . VAL A 1 99 ? 9.900 -16.229 5.494 1.00 70.19 99 VAL A N 1
ATOM 750 C CA . VAL A 1 99 ? 9.438 -17.239 6.450 1.00 70.19 99 VAL A CA 1
ATOM 751 C C . VAL A 1 99 ? 9.971 -18.582 5.967 1.00 70.19 99 VAL A C 1
ATOM 753 O O . VAL A 1 99 ? 9.618 -19.025 4.872 1.00 70.19 99 VAL A O 1
ATOM 756 N N . MET A 1 100 ? 10.853 -19.207 6.749 1.00 64.44 100 MET A N 1
ATOM 757 C CA . MET A 1 100 ? 11.265 -20.579 6.462 1.00 64.44 100 MET A CA 1
ATOM 758 C C . MET A 1 100 ? 10.045 -21.506 6.616 1.00 64.44 100 MET A C 1
ATOM 760 O O . MET A 1 100 ? 9.310 -21.340 7.592 1.00 64.44 100 MET A O 1
ATOM 764 N N . PRO A 1 101 ? 9.796 -22.410 5.652 1.00 58.50 101 PRO A N 1
ATOM 765 C CA . PRO A 1 101 ? 8.661 -23.329 5.692 1.00 58.50 101 PRO A CA 1
ATOM 766 C C . PRO A 1 101 ? 8.737 -24.331 6.849 1.00 58.50 101 PRO A C 1
ATOM 768 O O . PRO A 1 101 ? 9.865 -24.661 7.285 1.00 58.50 101 PRO A O 1
#